Protein AF-A0AAF0V053-F1 (afdb_monomer)

pLDDT: mean 79.35, std 14.72, range [45.91, 97.0]

Solvent-accessible surface area (backbon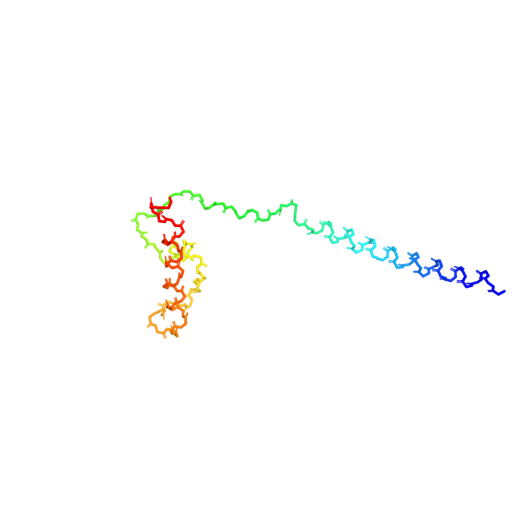e atoms only — not comparable to full-atom values): 6074 Å² total; per-residue (Å²): 123,67,70,62,55,55,52,52,53,51,52,54,51,52,54,50,52,51,53,52,50,52,52,53,50,50,56,56,70,70,48,72,95,57,80,83,70,73,75,75,80,85,80,79,82,64,98,64,91,44,71,69,56,51,26,62,74,51,71,49,89,78,60,87,88,51,82,52,68,92,76,53,62,70,75,57,58,52,49,52,52,51,34,49,51,54,52,48,66,77,64,42,89,88,113

Secondary structure (DSSP, 8-state):
-HHHHHHHHHHHHHHHHHHHHHHHHHHHHTS-SS----PPPPS---SS--HHHHHHHHT----TT-TTTTTS-HHHHHHHHHHHHHHHHHT-TT-

Foldseek 3Di:
DPPVVVVVVVVVVVVVVVVVVVVVVVVVVPPDPDDPPPPDDDDDADPDDDPVVLCVLLVHDDDPVVPVVVPDDPVVVVSSVVSVVVSCVVPPPVD

Mean predicted aligned error: 13.57 Å

Structure (mmCIF, N/CA/C/O backbone):
data_AF-A0AAF0V053-F1
#
_entry.id   AF-A0AAF0V053-F1
#
loop_
_atom_site.group_PDB
_atom_site.id
_atom_site.type_symbol
_atom_site.label_atom_id
_atom_site.label_alt_id
_atom_site.label_comp_id
_atom_site.label_asym_id
_atom_site.label_entity_id
_atom_site.label_seq_id
_atom_site.pdbx_PDB_ins_code
_atom_site.Cartn_x
_atom_site.Cartn_y
_atom_site.Cartn_z
_atom_site.occupancy
_atom_site.B_iso_or_equiv
_atom_site.auth_seq_id
_atom_site.auth_comp_id
_atom_site.auth_asym_id
_atom_site.auth_atom_id
_atom_site.pdbx_PDB_model_num
ATOM 1 N N . MET A 1 1 ? 35.298 -0.978 -45.118 1.00 60.19 1 MET A N 1
ATOM 2 C CA . MET A 1 1 ? 35.157 -1.512 -43.741 1.00 60.19 1 MET A CA 1
ATOM 3 C C . MET A 1 1 ? 34.048 -0.849 -42.911 1.00 60.19 1 MET A C 1
ATOM 5 O O . MET A 1 1 ? 33.369 -1.565 -42.196 1.00 60.19 1 MET A O 1
ATOM 9 N N . ALA A 1 2 ? 33.778 0.458 -43.029 1.00 68.00 2 ALA A N 1
ATOM 10 C CA . ALA A 1 2 ? 32.737 1.146 -42.239 1.00 68.00 2 ALA A CA 1
ATOM 11 C C . ALA A 1 2 ? 31.258 0.684 -42.414 1.00 68.00 2 ALA A C 1
ATOM 13 O O . ALA A 1 2 ? 30.538 0.679 -41.417 1.00 68.00 2 ALA A O 1
ATOM 14 N N . PRO A 1 3 ? 30.773 0.257 -43.602 1.00 76.62 3 PRO A N 1
ATOM 15 C CA . PRO A 1 3 ? 29.343 -0.041 -43.793 1.00 76.62 3 PRO A CA 1
ATOM 16 C C . PRO A 1 3 ? 28.828 -1.226 -42.964 1.00 76.62 3 PRO A C 1
ATOM 18 O O . PRO A 1 3 ? 27.698 -1.211 -42.486 1.00 76.62 3 PRO A O 1
ATOM 21 N N . GLN A 1 4 ? 29.670 -2.243 -42.759 1.00 80.81 4 GLN A N 1
ATOM 22 C CA . GLN A 1 4 ? 29.310 -3.455 -42.015 1.00 80.81 4 GLN A CA 1
ATOM 23 C C . GLN A 1 4 ? 29.194 -3.190 -40.509 1.00 80.81 4 GLN A C 1
ATOM 25 O O . GLN A 1 4 ? 28.316 -3.742 -39.850 1.00 80.81 4 GLN A O 1
ATOM 30 N N . LEU A 1 5 ? 30.032 -2.296 -39.975 1.00 87.00 5 LEU A N 1
ATOM 31 C CA . LEU A 1 5 ? 29.981 -1.890 -38.571 1.00 87.00 5 LEU A CA 1
ATOM 32 C C . LEU A 1 5 ? 28.703 -1.096 -38.269 1.00 87.00 5 LEU A C 1
ATOM 34 O O . LEU A 1 5 ? 28.024 -1.369 -37.282 1.00 87.00 5 LEU A O 1
ATOM 38 N N . VAL A 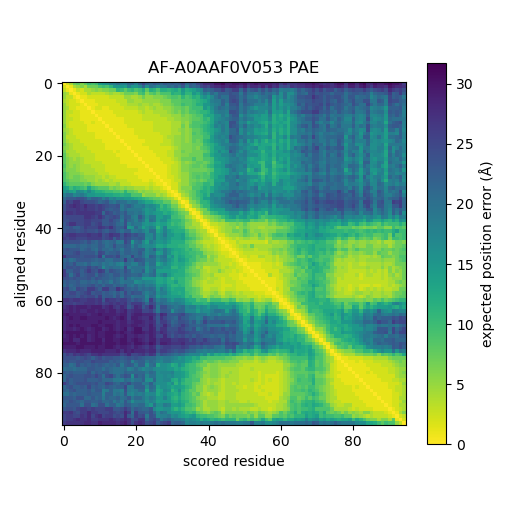1 6 ? 28.346 -0.155 -39.148 1.00 91.06 6 VAL A N 1
ATOM 39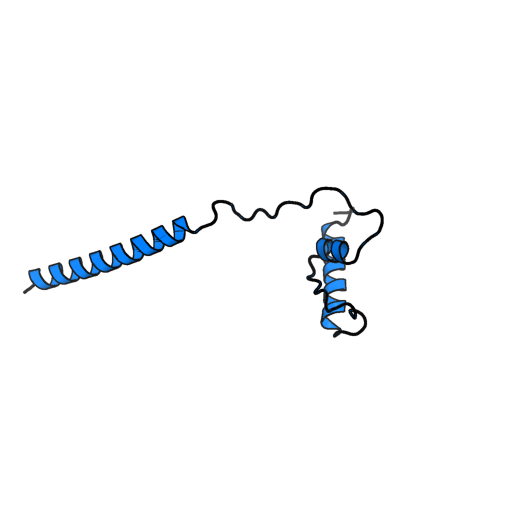 C CA . VAL A 1 6 ? 27.112 0.638 -39.022 1.00 91.06 6 VAL A CA 1
ATOM 40 C C . VAL A 1 6 ? 25.878 -0.260 -39.117 1.00 91.06 6 VAL A C 1
ATOM 42 O O . VAL A 1 6 ? 24.968 -0.137 -38.300 1.00 91.06 6 VAL A O 1
ATOM 45 N N . ALA A 1 7 ? 25.868 -1.207 -40.059 1.00 91.06 7 ALA A N 1
ATOM 46 C CA . ALA A 1 7 ? 24.785 -2.178 -40.186 1.00 91.06 7 ALA A CA 1
ATOM 47 C C . ALA A 1 7 ? 24.643 -3.056 -38.929 1.00 91.06 7 ALA A C 1
ATOM 49 O O . ALA A 1 7 ? 23.535 -3.236 -38.429 1.00 91.06 7 ALA A O 1
ATOM 50 N N . GLY A 1 8 ? 25.753 -3.550 -38.369 1.00 92.88 8 GLY A N 1
ATOM 51 C CA . GLY A 1 8 ? 25.738 -4.339 -37.134 1.00 92.88 8 GLY A CA 1
ATOM 52 C C . GLY A 1 8 ? 25.189 -3.558 -35.937 1.00 92.88 8 GLY A C 1
ATOM 53 O O . GLY A 1 8 ? 24.323 -4.053 -35.215 1.00 92.88 8 GLY A O 1
ATOM 54 N N . LEU A 1 9 ? 25.627 -2.308 -35.764 1.00 94.62 9 LEU A N 1
ATOM 55 C CA . LEU A 1 9 ? 25.135 -1.425 -34.703 1.00 94.62 9 LEU A CA 1
ATOM 56 C C . LEU A 1 9 ? 23.637 -1.132 -34.840 1.00 94.62 9 LEU A C 1
ATOM 58 O O . LEU A 1 9 ? 22.914 -1.159 -33.844 1.00 94.62 9 LEU A O 1
ATOM 62 N N . ALA A 1 10 ? 23.155 -0.913 -36.064 1.00 93.88 10 ALA A N 1
ATOM 63 C CA . ALA A 1 10 ? 21.737 -0.689 -36.325 1.00 93.88 10 ALA A CA 1
ATOM 64 C C . ALA A 1 10 ? 20.880 -1.911 -35.954 1.00 93.88 10 ALA A C 1
ATOM 66 O O . ALA A 1 10 ? 19.833 -1.761 -35.322 1.00 93.88 10 ALA A O 1
ATOM 67 N N . ILE A 1 11 ? 21.340 -3.124 -36.282 1.00 95.50 11 ILE A N 1
ATOM 68 C CA . ILE A 1 11 ? 20.637 -4.372 -35.948 1.00 95.50 11 ILE A CA 1
ATOM 69 C C . ILE A 1 11 ? 20.569 -4.566 -34.429 1.00 95.50 11 ILE A C 1
ATOM 71 O O . ILE A 1 11 ? 19.506 -4.880 -33.893 1.00 95.50 11 ILE A O 1
ATOM 75 N N . VAL A 1 12 ? 21.679 -4.331 -33.721 1.00 95.81 12 VAL A N 1
ATOM 76 C CA . VAL A 1 12 ? 21.724 -4.425 -32.253 1.00 95.81 12 VAL A CA 1
ATOM 77 C C . VAL A 1 12 ? 20.772 -3.411 -31.617 1.00 95.81 12 VAL A C 1
ATOM 79 O O . VAL A 1 12 ? 19.978 -3.778 -30.749 1.00 95.81 12 VAL A O 1
ATOM 82 N N . ALA A 1 13 ? 20.792 -2.158 -32.076 1.00 96.56 13 ALA A N 1
ATOM 83 C CA . ALA A 1 13 ? 19.904 -1.116 -31.571 1.00 96.56 13 ALA A CA 1
ATOM 84 C C . ALA A 1 13 ? 18.422 -1.466 -31.790 1.00 96.56 13 ALA A C 1
ATOM 86 O O . ALA A 1 13 ? 17.620 -1.364 -30.859 1.00 96.56 13 ALA A O 1
ATOM 87 N N . ALA A 1 14 ? 18.059 -1.948 -32.982 1.00 96.81 14 ALA A N 1
ATOM 88 C CA . ALA A 1 14 ? 16.692 -2.358 -33.302 1.00 96.81 14 ALA A CA 1
ATOM 89 C C . ALA A 1 14 ? 16.221 -3.559 -32.457 1.00 96.81 14 ALA 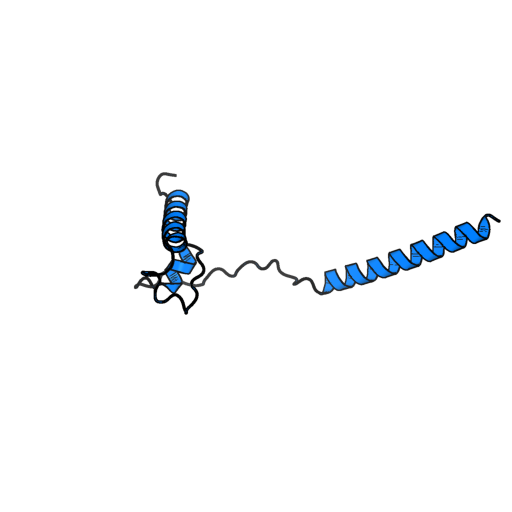A C 1
ATOM 91 O O . ALA A 1 14 ? 15.089 -3.577 -31.960 1.00 96.81 14 ALA A O 1
ATOM 92 N N . ALA A 1 15 ? 17.090 -4.550 -32.242 1.00 96.31 15 ALA A N 1
ATOM 93 C CA . ALA A 1 15 ? 16.785 -5.717 -31.416 1.00 96.31 15 ALA A CA 1
ATOM 94 C C . ALA A 1 15 ? 16.544 -5.338 -29.944 1.00 96.31 15 ALA A C 1
ATOM 96 O O . ALA A 1 15 ? 15.592 -5.809 -29.319 1.00 96.31 15 ALA A O 1
ATOM 97 N N . TYR A 1 16 ? 17.361 -4.443 -29.385 1.00 97.00 16 TYR A N 1
ATOM 98 C CA . TYR A 1 16 ? 17.160 -3.975 -28.014 1.00 97.00 16 TYR A CA 1
ATOM 99 C C . TYR A 1 16 ? 15.917 -3.095 -27.875 1.00 97.00 16 TYR A C 1
ATOM 101 O O . TYR A 1 16 ? 15.127 -3.303 -26.951 1.00 97.00 16 TYR A O 1
ATOM 109 N N . ALA A 1 17 ? 15.700 -2.160 -28.802 1.00 96.81 17 ALA A N 1
ATOM 110 C CA . ALA A 1 17 ? 14.531 -1.287 -28.784 1.00 96.81 17 ALA A CA 1
ATOM 111 C C . ALA A 1 17 ? 13.220 -2.087 -28.855 1.00 96.81 17 ALA A C 1
ATOM 113 O O . ALA A 1 17 ? 12.302 -1.840 -28.073 1.00 96.81 17 ALA A O 1
ATOM 114 N N . SER A 1 18 ? 13.149 -3.094 -29.731 1.00 95.56 18 SER A N 1
ATOM 115 C CA . SER A 1 18 ? 11.973 -3.967 -29.846 1.00 95.56 18 SER A CA 1
ATOM 116 C C . SER A 1 18 ? 11.728 -4.790 -28.578 1.00 95.56 18 SER A C 1
ATOM 118 O O . SER A 1 18 ? 10.601 -4.812 -28.077 1.00 95.56 18 SER A O 1
ATOM 120 N N . ARG A 1 19 ? 12.768 -5.402 -27.994 1.00 95.50 19 ARG A N 1
ATOM 121 C CA . ARG A 1 19 ? 12.652 -6.159 -26.736 1.00 95.50 19 ARG A CA 1
ATOM 122 C C . ARG A 1 19 ? 12.118 -5.293 -25.597 1.00 95.50 19 ARG A C 1
ATOM 124 O O . ARG A 1 19 ? 11.152 -5.680 -24.938 1.00 95.50 19 ARG A O 1
ATOM 131 N N . TYR A 1 20 ? 12.726 -4.130 -25.368 1.00 96.25 20 TYR A N 1
ATOM 132 C CA . TYR A 1 20 ? 12.304 -3.237 -24.290 1.00 96.25 20 TYR A CA 1
ATOM 133 C C . TYR A 1 20 ? 10.924 -2.630 -24.549 1.00 96.25 20 TYR A C 1
ATOM 135 O O . TYR A 1 20 ? 10.132 -2.518 -23.615 1.00 96.25 20 TYR A O 1
ATOM 143 N N . GLY A 1 21 ? 10.593 -2.318 -25.805 1.00 96.69 21 GLY A N 1
ATOM 144 C CA . GLY A 1 21 ? 9.265 -1.844 -26.190 1.00 96.69 21 GLY A CA 1
ATOM 145 C C . GLY A 1 21 ? 8.164 -2.853 -25.857 1.00 96.69 21 GLY A C 1
ATOM 146 O O . GLY A 1 21 ? 7.173 -2.497 -25.219 1.00 96.69 21 GLY A O 1
ATOM 147 N N . VAL A 1 22 ? 8.358 -4.131 -26.206 1.00 95.75 22 VAL A N 1
ATOM 148 C CA . VAL A 1 22 ? 7.387 -5.196 -25.895 1.00 95.75 22 VAL A CA 1
ATOM 149 C C . VAL A 1 22 ? 7.251 -5.404 -24.387 1.00 95.75 22 VAL A C 1
ATOM 151 O O . VAL A 1 22 ? 6.132 -5.515 -23.888 1.00 95.75 22 VAL A O 1
ATOM 154 N N . GLN A 1 23 ? 8.358 -5.409 -23.642 1.00 94.56 23 GLN A N 1
ATOM 155 C CA . GLN A 1 23 ? 8.324 -5.557 -22.184 1.00 94.56 23 GLN A CA 1
ATOM 156 C C . GLN A 1 23 ? 7.602 -4.391 -21.501 1.00 94.56 23 GLN A C 1
ATOM 158 O O . GLN A 1 23 ? 6.756 -4.613 -20.634 1.00 94.56 23 GLN A O 1
ATOM 163 N N . ALA A 1 24 ? 7.884 -3.154 -21.918 1.00 93.06 24 ALA A N 1
ATOM 164 C CA . ALA A 1 24 ? 7.207 -1.968 -21.405 1.00 93.06 24 ALA A CA 1
ATOM 165 C C . ALA A 1 24 ? 5.704 -2.003 -21.716 1.00 93.06 24 ALA A C 1
ATOM 167 O O . ALA A 1 24 ? 4.886 -1.704 -20.847 1.00 93.06 24 ALA A O 1
ATOM 168 N N . TRP A 1 25 ? 5.334 -2.432 -22.925 1.00 93.44 25 TRP A N 1
ATOM 169 C 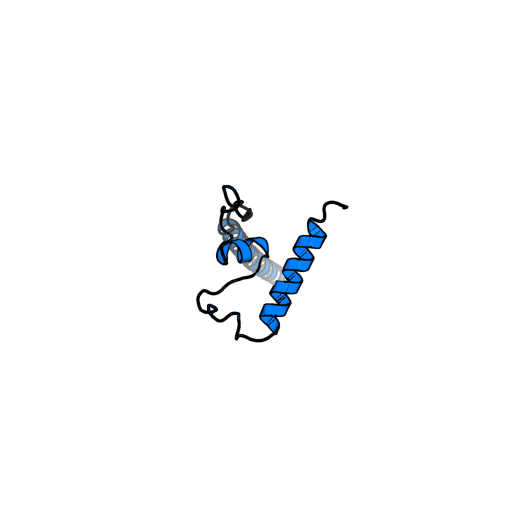CA . TRP A 1 25 ? 3.942 -2.563 -23.345 1.00 93.44 25 TRP A CA 1
ATOM 170 C C . TRP A 1 25 ? 3.183 -3.633 -22.558 1.00 93.44 25 TRP A C 1
ATOM 172 O O . TRP A 1 25 ? 2.061 -3.399 -22.108 1.00 93.44 25 TRP A O 1
ATOM 182 N N . GLN A 1 26 ? 3.798 -4.797 -22.345 1.00 92.94 26 GLN A N 1
ATOM 183 C CA . GLN A 1 26 ? 3.227 -5.845 -21.503 1.00 92.94 26 GLN A CA 1
ATOM 184 C C . GLN A 1 26 ? 3.050 -5.336 -20.075 1.00 92.94 26 GLN A C 1
ATOM 186 O O . GLN A 1 26 ? 1.934 -5.367 -19.568 1.00 92.94 26 GLN A O 1
ATOM 191 N N . ALA A 1 27 ? 4.102 -4.780 -19.466 1.00 87.75 27 ALA A N 1
ATOM 192 C CA . ALA A 1 27 ? 4.050 -4.226 -18.116 1.00 87.75 27 ALA A CA 1
ATOM 193 C C . ALA A 1 27 ? 2.984 -3.133 -17.974 1.00 87.75 27 ALA A C 1
ATOM 195 O O . ALA A 1 27 ? 2.329 -3.056 -16.941 1.00 87.75 27 ALA A O 1
ATOM 196 N N . 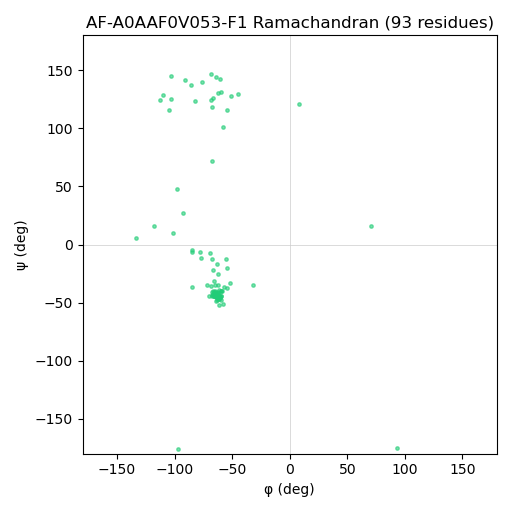PHE A 1 28 ? 2.777 -2.310 -19.003 1.00 86.75 28 PHE A N 1
ATOM 197 C CA . PHE A 1 28 ? 1.711 -1.316 -19.028 1.00 86.75 28 PHE A CA 1
ATOM 198 C C . PHE A 1 28 ? 0.319 -1.962 -19.050 1.00 86.75 28 PHE A C 1
ATOM 200 O O . PHE A 1 28 ? -0.541 -1.563 -18.272 1.00 86.75 28 PHE A O 1
ATOM 207 N N . LYS A 1 29 ? 0.110 -3.002 -19.866 1.00 87.94 29 LYS A N 1
ATOM 208 C CA . LYS A 1 29 ? -1.167 -3.732 -19.941 1.00 87.94 29 LYS A CA 1
ATOM 209 C C . LYS A 1 29 ? -1.528 -4.488 -18.663 1.00 87.94 29 LYS A C 1
ATOM 211 O O . LYS A 1 29 ? -2.712 -4.636 -18.382 1.00 87.94 29 LYS A O 1
ATOM 216 N N . VAL A 1 30 ? -0.543 -4.973 -17.900 1.00 86.19 30 VAL A N 1
ATOM 217 C CA . VAL A 1 30 ? -0.805 -5.682 -16.630 1.00 86.19 30 VAL A CA 1
ATOM 218 C C . VAL A 1 30 ? -0.979 -4.731 -15.442 1.00 86.19 30 VAL A C 1
ATOM 220 O O . VAL A 1 30 ? -1.289 -5.184 -14.339 1.00 86.19 30 VAL A O 1
ATOM 223 N N . ARG A 1 31 ? -0.783 -3.416 -15.620 1.00 74.81 31 ARG A N 1
ATOM 224 C CA . ARG A 1 31 ? -1.044 -2.459 -14.540 1.00 74.81 31 ARG A CA 1
ATOM 225 C C . ARG A 1 31 ? -2.546 -2.433 -14.255 1.00 74.81 31 ARG A C 1
ATOM 227 O O . ARG A 1 31 ? -3.326 -2.196 -15.176 1.00 74.81 31 ARG A O 1
ATOM 234 N N . PRO A 1 32 ? -2.973 -2.637 -12.997 1.00 73.94 32 PRO A N 1
ATOM 235 C CA . PRO A 1 32 ? -4.368 -2.439 -12.647 1.00 73.94 32 PRO A CA 1
ATOM 236 C C . PRO A 1 32 ? -4.761 -0.977 -12.952 1.00 73.94 32 PRO A C 1
ATOM 238 O O . PRO A 1 32 ? -4.032 -0.067 -12.552 1.00 73.94 32 PRO A O 1
ATOM 241 N N . PRO A 1 33 ? -5.888 -0.739 -13.655 1.00 68.06 33 PRO A N 1
ATOM 242 C CA . PRO A 1 33 ? -6.288 0.579 -14.172 1.00 68.06 33 PRO A CA 1
ATOM 243 C C . PRO A 1 33 ? -6.647 1.588 -13.076 1.00 68.06 33 PRO A C 1
ATOM 245 O O . PRO A 1 33 ? -6.767 2.782 -13.329 1.00 68.06 33 PRO A O 1
ATOM 248 N N . THR A 1 34 ? -6.805 1.119 -11.846 1.00 60.66 34 THR A N 1
ATOM 249 C CA . THR A 1 34 ? -7.106 1.951 -10.693 1.00 60.66 34 THR A CA 1
ATOM 250 C C . THR A 1 34 ? -5.884 1.983 -9.793 1.00 60.66 34 THR A C 1
ATOM 252 O O . THR A 1 34 ? -5.406 0.924 -9.362 1.00 60.66 34 THR A O 1
ATOM 255 N N . SER A 1 35 ? -5.438 3.185 -9.408 1.00 57.97 35 SER A N 1
ATOM 256 C CA . SER A 1 35 ? -4.798 3.329 -8.102 1.00 57.97 35 SER A CA 1
ATOM 257 C C . SER A 1 35 ? -5.680 2.556 -7.125 1.00 57.97 35 SER A C 1
ATOM 259 O O . SER A 1 35 ? -6.907 2.654 -7.182 1.00 57.97 35 SER A O 1
ATOM 261 N N . ARG A 1 36 ? -5.102 1.672 -6.311 1.00 60.59 36 ARG A N 1
ATOM 262 C CA . ARG A 1 36 ? -5.858 0.982 -5.263 1.00 60.59 36 ARG A CA 1
ATOM 263 C C . ARG A 1 36 ? -6.256 2.047 -4.231 1.00 60.59 36 ARG A C 1
ATOM 265 O O . ARG A 1 36 ? -5.679 2.110 -3.152 1.00 60.59 36 ARG A O 1
ATOM 272 N N . MET A 1 37 ? -7.197 2.926 -4.584 1.00 59.25 37 MET A N 1
ATOM 273 C CA . MET A 1 37 ? -7.950 3.743 -3.654 1.00 59.25 37 MET A CA 1
ATOM 274 C C . MET A 1 37 ? -8.612 2.722 -2.752 1.00 59.25 37 MET A C 1
ATOM 276 O O . MET A 1 37 ? -9.517 1.991 -3.160 1.00 59.25 37 MET A O 1
ATOM 280 N N . ARG A 1 38 ? -8.024 2.550 -1.567 1.00 66.31 38 ARG A N 1
ATOM 281 C CA . ARG A 1 38 ? -8.561 1.664 -0.545 1.00 66.31 38 ARG A CA 1
ATOM 282 C C . ARG A 1 38 ? -9.991 2.138 -0.346 1.00 66.31 38 ARG A C 1
ATOM 284 O O . ARG A 1 38 ? -10.190 3.292 0.021 1.00 66.31 38 ARG A O 1
ATOM 291 N N . LYS A 1 39 ? -10.964 1.283 -0.673 1.00 70.31 39 LYS A N 1
ATOM 292 C CA . LYS A 1 39 ? -12.366 1.587 -0.399 1.00 70.31 39 LYS A CA 1
ATOM 293 C C . LYS A 1 39 ? -12.455 1.991 1.069 1.00 70.31 39 LYS A C 1
ATOM 295 O O . LYS A 1 39 ? -11.919 1.282 1.927 1.00 70.31 39 LYS A O 1
ATOM 300 N N . PHE A 1 40 ? -13.058 3.144 1.333 1.00 72.94 40 PHE A N 1
ATOM 301 C CA . PHE A 1 40 ? -13.380 3.528 2.697 1.00 72.94 40 PHE A CA 1
ATOM 302 C C . PHE A 1 40 ? -14.325 2.475 3.274 1.00 72.94 40 PHE A C 1
ATOM 304 O O . PHE A 1 40 ? -15.152 1.913 2.555 1.00 72.94 40 PHE A O 1
ATOM 311 N N . TYR A 1 41 ? -14.150 2.157 4.554 1.00 78.31 41 TYR A N 1
ATOM 312 C CA . TYR A 1 41 ? -15.037 1.216 5.221 1.00 78.31 41 TYR A CA 1
ATOM 313 C C . TYR A 1 41 ? -16.415 1.858 5.344 1.00 78.31 41 TYR A C 1
ATOM 315 O O . TYR A 1 41 ? -16.540 2.965 5.862 1.00 78.31 41 TYR A O 1
ATOM 323 N N . GLU A 1 42 ? -17.429 1.174 4.828 1.00 82.31 42 GLU A N 1
ATOM 324 C CA . GLU A 1 42 ? -18.802 1.666 4.820 1.00 82.31 42 GLU A CA 1
ATOM 325 C C . GLU A 1 42 ? -19.435 1.527 6.218 1.00 82.31 42 GLU A C 1
ATOM 327 O O . GLU A 1 42 ? -19.243 0.522 6.910 1.00 82.31 42 GLU A O 1
ATOM 332 N N . GLY A 1 43 ? -20.206 2.538 6.632 1.00 86.25 43 GLY A N 1
ATOM 333 C CA . GLY A 1 43 ? -20.928 2.568 7.910 1.00 86.25 43 GLY A CA 1
ATOM 334 C C . GLY A 1 43 ? -20.178 3.238 9.072 1.00 86.25 43 GLY A C 1
ATOM 335 O O . GLY A 1 43 ? -19.114 3.825 8.906 1.00 86.25 43 GLY A O 1
ATOM 336 N N . GLY A 1 44 ? -20.771 3.181 10.269 1.00 86.31 44 GLY A N 1
ATOM 337 C CA . GLY A 1 44 ? -20.245 3.818 11.483 1.00 86.31 44 GLY A CA 1
ATOM 338 C C . GLY A 1 44 ? -19.434 2.898 12.407 1.00 86.31 44 GLY A C 1
ATOM 339 O O . GLY A 1 44 ? -19.205 1.704 12.150 1.00 86.31 44 GLY A O 1
ATOM 340 N N . PHE A 1 45 ? -19.015 3.445 13.551 1.00 85.19 45 PHE A N 1
ATOM 341 C CA . PHE A 1 45 ? -18.438 2.643 14.630 1.00 85.19 45 PHE A CA 1
ATOM 342 C C . PHE A 1 45 ? -19.472 1.660 15.189 1.00 85.19 45 PHE A C 1
ATOM 344 O O . PHE A 1 45 ? -20.667 1.936 15.233 1.00 85.19 45 PHE A O 1
ATOM 351 N N . GLN A 1 46 ? -19.010 0.463 15.569 1.00 84.88 46 GLN A N 1
ATOM 352 C CA . GLN A 1 46 ? -19.891 -0.479 16.263 1.00 84.88 46 GLN A CA 1
ATOM 353 C C . GLN A 1 46 ? -20.203 0.081 17.661 1.00 84.88 46 GLN A C 1
ATOM 355 O O . GLN A 1 46 ? -19.310 0.670 18.268 1.00 84.88 46 GLN A O 1
ATOM 360 N N . PRO A 1 47 ? -21.409 -0.163 18.206 1.00 87.31 47 PRO A N 1
ATOM 361 C CA . PRO A 1 47 ? -21.767 0.276 19.558 1.00 87.31 47 PRO A CA 1
ATOM 362 C C . PRO A 1 47 ? -20.882 -0.369 20.635 1.00 87.31 47 PRO A C 1
ATOM 364 O O . PRO A 1 47 ? -20.679 0.198 21.703 1.00 87.31 47 PRO A O 1
ATOM 367 N N . LYS A 1 48 ? -20.318 -1.547 20.342 1.00 88.50 48 LYS A N 1
ATOM 368 C CA . LYS A 1 48 ? -19.304 -2.210 21.159 1.00 88.50 48 LYS A CA 1
ATOM 369 C C . LYS A 1 48 ? -17.980 -2.238 20.398 1.00 88.50 48 LYS A C 1
ATOM 371 O O . LYS A 1 48 ? -17.918 -2.754 19.283 1.00 88.50 48 LYS A O 1
ATOM 376 N N . MET A 1 49 ? -16.924 -1.707 21.009 1.00 83.44 49 MET A N 1
ATOM 377 C CA . MET A 1 49 ? -15.584 -1.683 20.420 1.00 83.44 49 MET A CA 1
ATOM 378 C C . MET A 1 49 ? -15.024 -3.111 20.309 1.00 83.44 49 MET A C 1
ATOM 380 O O . MET A 1 49 ? -14.872 -3.806 21.315 1.00 83.44 49 MET A O 1
ATOM 384 N N . SER A 1 50 ? -14.737 -3.567 19.088 1.00 85.44 50 SER A N 1
ATOM 385 C CA . SER A 1 50 ? -14.156 -4.888 18.819 1.00 85.44 50 SER A CA 1
ATOM 386 C C . SER A 1 50 ? -12.665 -4.774 18.509 1.00 85.44 50 SER A C 1
ATOM 388 O O . SER A 1 50 ? -12.238 -3.827 17.853 1.00 85.44 50 SER A O 1
ATOM 390 N N . ARG A 1 51 ? -11.864 -5.767 18.926 1.00 78.50 51 ARG A N 1
ATOM 391 C CA . ARG A 1 51 ? -10.400 -5.770 18.713 1.00 78.50 51 ARG A CA 1
ATOM 392 C C . ARG A 1 51 ? -10.022 -5.582 17.241 1.00 78.50 51 ARG A C 1
ATOM 394 O O . ARG A 1 51 ? -9.079 -4.865 16.934 1.00 78.50 51 ARG A O 1
ATOM 401 N N . MET A 1 52 ? -10.805 -6.168 16.335 1.00 78.94 52 MET A N 1
ATOM 402 C CA . MET A 1 52 ? -10.616 -6.030 14.890 1.00 78.94 52 MET A CA 1
ATOM 403 C C . MET A 1 52 ? -10.847 -4.592 14.405 1.00 78.94 52 MET A C 1
ATOM 405 O O . MET A 1 52 ? -10.046 -4.078 13.627 1.00 78.94 52 MET A O 1
ATOM 409 N N . LYS A 1 53 ? -11.906 -3.917 14.878 1.00 82.50 53 LYS A N 1
ATOM 410 C CA . LYS A 1 53 ? -12.136 -2.504 14.547 1.00 82.50 53 LYS A CA 1
ATOM 411 C C . LYS A 1 53 ? -11.076 -1.601 15.171 1.00 82.50 53 LYS A C 1
ATOM 413 O O . LYS A 1 53 ? -10.587 -0.713 14.487 1.00 82.50 53 LYS A O 1
ATOM 418 N N . THR A 1 54 ? -10.671 -1.842 16.417 1.00 85.75 54 THR A N 1
ATOM 419 C CA . THR A 1 54 ? -9.586 -1.082 17.057 1.00 85.75 54 THR A CA 1
ATOM 420 C C . THR A 1 54 ? -8.281 -1.211 16.281 1.00 85.75 54 THR A C 1
ATOM 422 O O . THR A 1 54 ? -7.629 -0.206 16.021 1.00 85.75 54 THR A O 1
ATOM 425 N N . ALA A 1 55 ? -7.931 -2.424 15.848 1.00 83.12 55 ALA A N 1
ATOM 426 C CA . ALA A 1 55 ? -6.748 -2.658 15.029 1.00 83.12 55 ALA A CA 1
ATOM 427 C C . ALA A 1 55 ? -6.806 -1.868 13.714 1.00 83.12 55 ALA A C 1
ATOM 429 O O . ALA A 1 55 ? -5.819 -1.266 13.299 1.00 83.12 55 ALA A O 1
ATOM 430 N N . LEU A 1 56 ? -7.991 -1.800 13.103 1.00 83.56 56 LEU A N 1
ATOM 431 C CA . LEU A 1 56 ? -8.206 -1.026 11.892 1.00 83.56 56 LEU A CA 1
ATOM 432 C C . LEU A 1 56 ? -8.054 0.490 12.108 1.00 83.56 56 LEU A C 1
ATOM 434 O O . LEU A 1 56 ? -7.456 1.153 11.265 1.00 83.56 56 LEU A O 1
ATOM 438 N N . ILE A 1 57 ? -8.567 1.019 13.221 1.00 86.06 57 ILE A N 1
ATOM 439 C CA . ILE A 1 57 ? -8.468 2.444 13.589 1.00 86.06 57 ILE A CA 1
ATOM 440 C C . ILE A 1 57 ? -7.018 2.829 13.901 1.00 86.06 57 ILE A C 1
ATOM 442 O O . ILE A 1 57 ? -6.546 3.862 13.444 1.00 86.06 57 ILE A O 1
ATOM 446 N N . LEU A 1 58 ? -6.305 1.985 14.652 1.00 86.81 58 LEU A N 1
ATOM 447 C CA . LEU A 1 58 ? -4.902 2.201 15.015 1.00 86.81 58 LEU A CA 1
ATOM 448 C C . LEU A 1 58 ? -3.928 1.882 13.866 1.00 86.81 58 LEU A C 1
ATOM 450 O O . LEU A 1 58 ? -2.745 2.183 13.965 1.00 86.81 58 LEU A O 1
ATOM 454 N N . GLY A 1 59 ? -4.392 1.246 12.785 1.00 81.06 59 GLY A N 1
ATOM 455 C CA . GLY A 1 59 ? -3.543 0.834 11.663 1.00 81.06 59 GLY A CA 1
ATOM 456 C C . GLY A 1 59 ? -2.591 -0.329 11.977 1.00 81.06 59 GLY A C 1
ATOM 457 O O . GLY A 1 59 ? -1.654 -0.571 11.215 1.00 81.06 59 GLY A O 1
ATOM 458 N N . VAL A 1 60 ? -2.827 -1.067 13.065 1.00 81.56 60 VAL A N 1
ATOM 459 C CA . VAL A 1 60 ? -2.001 -2.209 13.483 1.00 81.56 60 VAL A CA 1
ATOM 460 C C . VAL A 1 60 ? -2.531 -3.509 12.874 1.00 81.56 60 VAL A C 1
ATOM 462 O O . VAL A 1 60 ? -3.740 -3.721 12.752 1.00 81.56 60 VAL A O 1
ATOM 465 N N . ARG A 1 61 ? -1.631 -4.404 12.455 1.00 71.38 61 ARG A N 1
ATOM 466 C CA . ARG A 1 61 ? -2.013 -5.731 11.948 1.00 71.38 61 ARG A CA 1
ATOM 467 C C . ARG A 1 61 ? -2.230 -6.663 13.132 1.00 71.38 61 ARG A C 1
ATOM 469 O O . ARG A 1 61 ? -1.321 -6.847 13.923 1.00 71.38 61 ARG A O 1
ATOM 476 N N . PHE A 1 62 ? -3.415 -7.256 13.219 1.00 62.69 62 PHE A N 1
ATOM 477 C CA . PHE A 1 62 ? -3.725 -8.280 14.213 1.00 62.69 62 PHE A CA 1
ATOM 478 C C . PHE A 1 62 ? -3.731 -9.637 13.510 1.00 62.69 62 PHE A C 1
ATOM 480 O O . PHE A 1 62 ? -4.560 -9.847 12.618 1.00 62.69 62 PHE A O 1
ATOM 487 N N . HIS A 1 63 ? -2.818 -10.547 13.853 1.00 57.94 63 HIS A N 1
ATOM 488 C CA . HIS A 1 63 ? -2.920 -11.922 13.380 1.00 57.94 63 HIS A CA 1
ATOM 489 C C . HIS A 1 63 ? -3.819 -12.699 14.347 1.00 57.94 63 HIS A C 1
ATOM 491 O O . HIS A 1 63 ? -3.747 -12.554 15.564 1.00 57.94 63 HIS A O 1
ATOM 497 N N . TYR A 1 64 ? -4.721 -13.525 13.817 1.00 51.53 64 TYR A N 1
ATOM 498 C CA . TYR A 1 64 ? -5.696 -14.257 14.635 1.00 51.53 64 TYR A CA 1
ATOM 499 C C . TYR A 1 64 ? -5.029 -15.253 15.611 1.00 51.53 64 TYR A C 1
ATOM 501 O O . TYR A 1 64 ? -5.638 -15.649 16.597 1.00 51.53 64 TYR A O 1
ATOM 509 N N . THR A 1 65 ? -3.754 -15.606 15.401 1.00 52.00 65 THR A N 1
ATOM 510 C CA . THR A 1 65 ? -2.963 -16.412 16.350 1.00 52.00 65 THR A CA 1
ATOM 511 C C . THR A 1 65 ? -2.436 -15.627 17.559 1.00 52.00 65 THR A C 1
ATOM 513 O O . THR A 1 65 ? -1.886 -16.235 18.472 1.00 52.00 65 THR A O 1
ATOM 516 N N . ASP A 1 66 ? -2.605 -14.301 17.600 1.00 52.97 66 ASP A N 1
ATOM 517 C CA . ASP A 1 66 ? -2.102 -13.414 18.663 1.00 52.97 66 ASP A CA 1
ATOM 518 C C . ASP A 1 66 ? -3.136 -13.188 19.778 1.00 52.97 66 ASP A C 1
ATOM 520 O O . ASP A 1 66 ? -3.139 -12.169 20.467 1.00 52.97 66 ASP A O 1
ATOM 524 N N . ILE A 1 67 ? -4.042 -14.148 19.998 1.00 55.12 67 ILE A N 1
ATOM 525 C CA . ILE A 1 67 ? -5.061 -14.091 21.066 1.00 55.12 67 ILE A CA 1
ATOM 526 C C . ILE A 1 67 ? -4.428 -13.852 22.458 1.00 55.12 67 ILE A C 1
ATOM 528 O O . ILE A 1 67 ? -5.092 -13.313 23.344 1.00 55.12 67 ILE A O 1
ATOM 532 N N . ASN A 1 68 ? -3.128 -14.134 22.608 1.00 51.19 68 ASN A N 1
ATOM 533 C CA . ASN A 1 68 ? -2.292 -13.817 23.768 1.00 51.19 68 ASN A CA 1
ATOM 534 C C . ASN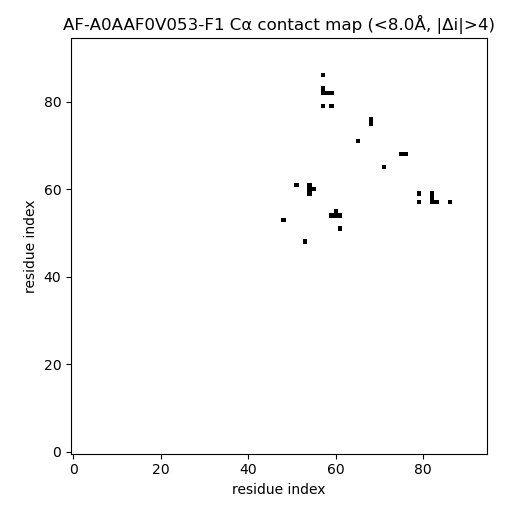 A 1 68 ? -1.436 -12.538 23.606 1.00 51.19 68 ASN A C 1
ATOM 536 O O . ASN A 1 68 ? -0.262 -12.520 23.966 1.00 51.19 68 ASN A O 1
ATOM 540 N N . ILE A 1 69 ? -2.026 -11.432 23.145 1.00 53.50 69 ILE A N 1
ATOM 541 C CA . ILE A 1 69 ? -1.422 -10.078 23.201 1.00 53.50 69 ILE A CA 1
ATOM 542 C C . ILE A 1 69 ? -0.997 -9.622 24.612 1.00 53.50 69 ILE A C 1
ATOM 544 O O . ILE A 1 69 ? -0.268 -8.648 24.739 1.00 53.50 69 ILE A O 1
ATOM 548 N N . PHE A 1 70 ? -1.416 -10.314 25.677 1.00 49.66 70 PHE A N 1
ATOM 549 C CA . PHE A 1 70 ? -0.924 -10.069 27.040 1.00 49.66 70 PHE A CA 1
ATOM 550 C C . PHE A 1 70 ? 0.393 -10.802 27.376 1.00 49.66 70 PHE A C 1
ATOM 552 O O . PHE A 1 70 ? 0.937 -10.566 28.447 1.00 49.66 70 PHE A O 1
ATOM 559 N N . ASN A 1 71 ? 0.908 -11.674 26.495 1.00 45.91 71 ASN A N 1
ATOM 560 C CA . ASN A 1 71 ? 2.110 -12.493 26.735 1.00 45.91 71 ASN A CA 1
ATOM 561 C C . ASN A 1 71 ? 3.122 -12.509 25.567 1.00 45.91 71 ASN A C 1
ATOM 563 O O . ASN A 1 71 ? 4.095 -13.260 25.625 1.00 45.91 71 ASN A O 1
ATOM 567 N N . ARG A 1 72 ? 2.920 -11.723 24.498 1.00 48.81 72 ARG A N 1
ATOM 568 C CA . ARG A 1 72 ? 3.901 -11.582 23.407 1.00 48.81 72 ARG A CA 1
ATOM 569 C C . ARG A 1 72 ? 4.645 -10.258 23.543 1.00 48.81 72 ARG A C 1
ATOM 571 O O . ARG A 1 72 ? 4.012 -9.221 23.678 1.00 48.81 72 ARG A O 1
ATOM 578 N N . GLU A 1 73 ? 5.972 -10.387 23.573 1.00 50.53 73 GLU A N 1
ATOM 579 C CA . GLU A 1 73 ? 7.043 -9.385 23.494 1.00 50.53 73 GLU A CA 1
ATOM 580 C C . GLU A 1 73 ? 6.607 -7.911 23.540 1.00 50.53 73 GLU A C 1
ATOM 582 O O . GLU A 1 73 ? 5.902 -7.421 22.660 1.00 50.53 73 GLU A O 1
ATOM 587 N N . SER A 1 74 ? 7.125 -7.196 24.544 1.00 51.56 74 SER A N 1
ATOM 588 C CA . SER A 1 74 ? 7.020 -5.745 24.794 1.00 51.56 74 SER A CA 1
ATOM 589 C C . SER A 1 74 ? 6.928 -4.860 23.543 1.00 51.56 74 SER A C 1
ATOM 591 O O . SER A 1 74 ? 6.163 -3.899 23.518 1.00 51.56 74 SER A O 1
ATOM 593 N N . THR A 1 75 ? 7.619 -5.239 22.470 1.00 54.88 75 THR A N 1
ATOM 594 C CA . THR A 1 75 ? 7.602 -4.605 21.150 1.00 54.88 75 THR A CA 1
ATOM 595 C C . THR A 1 75 ? 6.206 -4.400 20.546 1.00 54.88 75 THR A C 1
ATOM 597 O O . THR A 1 75 ? 6.005 -3.430 19.817 1.00 54.88 75 THR A O 1
ATOM 600 N N . GLU A 1 76 ? 5.230 -5.280 20.794 1.00 68.06 76 GLU A N 1
ATOM 601 C CA . GLU A 1 76 ? 3.877 -5.125 20.233 1.00 68.06 76 GLU A CA 1
ATOM 602 C C . GLU A 1 76 ? 2.979 -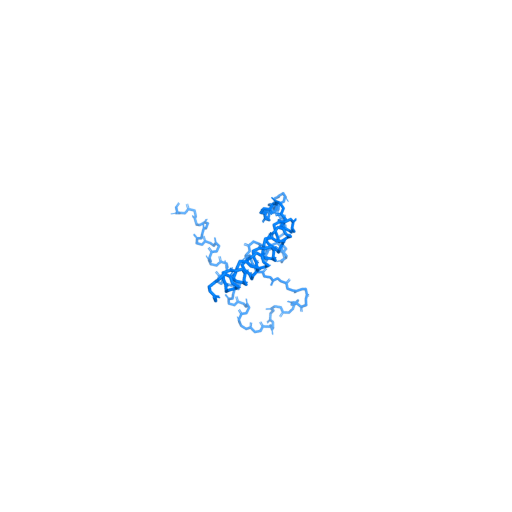4.215 21.079 1.00 68.06 76 GLU A C 1
ATOM 604 O O . GLU A 1 76 ? 2.219 -3.416 20.528 1.00 68.06 76 GLU A O 1
ATOM 609 N N . ALA A 1 77 ? 3.102 -4.271 22.408 1.00 73.56 77 ALA A N 1
ATOM 610 C CA . ALA A 1 77 ? 2.365 -3.390 23.314 1.00 73.56 77 ALA A CA 1
ATOM 611 C C . ALA A 1 77 ? 2.812 -1.925 23.168 1.00 73.56 77 ALA A C 1
ATOM 613 O O . ALA A 1 77 ? 1.972 -1.021 23.117 1.00 73.56 77 ALA A O 1
ATOM 614 N N . ASP A 1 78 ? 4.118 -1.700 23.014 1.00 79.06 78 ASP A N 1
ATOM 615 C CA . ASP A 1 78 ? 4.683 -0.368 22.790 1.00 79.06 78 ASP A CA 1
ATOM 616 C C . ASP A 1 78 ? 4.213 0.224 21.453 1.00 79.06 78 ASP A C 1
ATOM 618 O O . ASP A 1 78 ? 3.796 1.382 21.403 1.00 79.06 78 ASP A O 1
ATOM 622 N N . ARG A 1 79 ? 4.139 -0.590 20.389 1.00 77.69 79 ARG A N 1
ATOM 623 C CA . ARG A 1 79 ? 3.579 -0.176 19.087 1.00 77.69 79 ARG A CA 1
ATOM 624 C C . ARG A 1 79 ? 2.110 0.221 19.170 1.00 77.69 79 ARG A C 1
ATOM 626 O O . ARG A 1 79 ? 1.694 1.169 18.510 1.00 77.69 79 ARG A O 1
ATOM 633 N N . VAL A 1 80 ? 1.310 -0.492 19.964 1.00 82.38 80 VAL A N 1
ATOM 634 C CA . VAL A 1 80 ? -0.104 -0.140 20.173 1.00 82.38 80 VAL A CA 1
ATOM 635 C C . VAL A 1 80 ? -0.222 1.192 20.913 1.00 82.38 80 VAL A C 1
ATOM 637 O O . VAL A 1 80 ? -1.044 2.027 20.532 1.00 82.38 80 VAL A O 1
ATOM 640 N N . ARG A 1 81 ? 0.609 1.420 21.939 1.00 84.31 81 ARG A N 1
ATOM 641 C CA . ARG A 1 81 ? 0.645 2.684 22.689 1.00 84.31 81 ARG A CA 1
ATOM 642 C C . ARG A 1 81 ? 1.050 3.855 21.797 1.00 84.31 81 ARG A C 1
ATOM 644 O O . ARG A 1 81 ? 0.384 4.887 21.818 1.00 84.31 81 ARG A O 1
ATOM 651 N N . GLU A 1 82 ? 2.099 3.684 21.003 1.00 85.75 82 GLU A N 1
ATOM 652 C CA . GLU A 1 82 ? 2.588 4.699 20.071 1.00 85.75 82 GLU A CA 1
ATOM 653 C C . GLU A 1 82 ? 1.543 5.021 18.995 1.00 85.75 82 GLU A C 1
ATOM 655 O O . GLU A 1 82 ? 1.206 6.185 18.783 1.00 85.75 82 GLU A O 1
ATOM 660 N N . ALA A 1 83 ? 0.945 3.999 18.375 1.00 86.44 83 ALA A N 1
ATOM 661 C CA . ALA A 1 83 ? -0.130 4.187 17.404 1.00 86.44 83 ALA A CA 1
ATOM 662 C C . ALA A 1 83 ? -1.328 4.927 18.017 1.00 86.44 83 ALA A C 1
ATOM 664 O O . ALA A 1 83 ? -1.905 5.809 17.384 1.00 86.44 83 ALA A O 1
ATOM 665 N N . HIS A 1 84 ? -1.684 4.612 19.265 1.00 88.06 84 HIS A N 1
ATOM 666 C CA . HIS A 1 84 ? -2.751 5.306 19.977 1.00 88.06 84 HIS A CA 1
ATOM 667 C C . HIS A 1 84 ? -2.424 6.784 20.223 1.00 88.06 84 HIS A C 1
ATOM 669 O O . HIS A 1 84 ? -3.266 7.640 19.951 1.00 88.06 84 HIS A O 1
ATOM 675 N N . MET A 1 85 ? -1.204 7.095 20.673 1.00 90.88 85 MET A N 1
ATOM 676 C CA . MET A 1 85 ? -0.748 8.477 20.863 1.00 90.88 85 MET A CA 1
ATOM 677 C C . MET A 1 85 ? -0.769 9.263 19.552 1.00 90.88 85 MET A C 1
ATOM 679 O O . MET A 1 85 ? -1.316 10.362 19.506 1.00 90.88 85 MET A O 1
ATOM 683 N N . ASN A 1 86 ? -0.259 8.672 18.472 1.00 89.38 86 ASN A N 1
ATOM 684 C CA . ASN A 1 86 ? -0.246 9.294 17.151 1.00 89.38 86 ASN A CA 1
ATOM 685 C C . ASN A 1 86 ? -1.660 9.614 16.652 1.00 89.38 86 ASN A C 1
ATOM 687 O O . ASN A 1 86 ? -1.892 10.686 16.095 1.00 89.38 86 ASN A O 1
ATOM 691 N N . VAL A 1 87 ? -2.623 8.716 16.887 1.00 89.25 87 VAL A N 1
ATOM 692 C CA . VAL A 1 87 ? -4.031 8.948 16.536 1.00 89.25 87 VAL A CA 1
ATOM 693 C C . VAL A 1 87 ? -4.628 10.094 17.349 1.00 89.25 87 VAL A C 1
ATOM 695 O O . VAL A 1 87 ? -5.351 10.909 16.781 1.00 89.25 87 VAL A O 1
ATOM 698 N N . ILE A 1 88 ? -4.331 10.188 18.647 1.00 90.88 88 ILE A N 1
ATOM 699 C CA . ILE A 1 88 ? -4.839 11.278 19.493 1.00 90.88 88 ILE A CA 1
ATOM 700 C C . ILE A 1 88 ? -4.286 12.622 19.028 1.00 90.88 88 ILE A C 1
ATOM 702 O O . ILE A 1 88 ? -5.058 13.552 18.831 1.00 90.88 88 ILE A O 1
ATOM 706 N N . VAL A 1 89 ? -2.971 12.716 18.815 1.00 91.25 89 VAL A N 1
ATOM 707 C CA . VAL A 1 89 ? -2.318 13.961 18.383 1.00 91.25 89 VAL A CA 1
ATOM 708 C C . VAL A 1 89 ? -2.857 14.412 17.028 1.00 91.25 89 VAL A C 1
ATOM 710 O O . VAL A 1 89 ? -3.179 15.582 16.855 1.00 91.25 89 VAL A O 1
ATOM 713 N N . ALA A 1 90 ? -3.019 13.482 16.084 1.00 89.31 90 ALA A N 1
ATOM 714 C CA . ALA A 1 90 ? -3.531 13.799 14.754 1.00 89.31 90 ALA A CA 1
ATOM 715 C C . ALA A 1 90 ? -5.003 14.254 14.741 1.00 89.31 90 ALA A C 1
ATOM 717 O O . 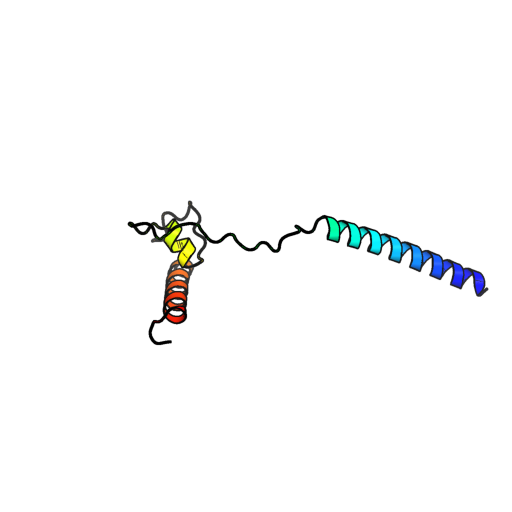ALA A 1 90 ? -5.423 14.890 13.780 1.00 89.31 90 ALA A O 1
ATOM 718 N N . ASN A 1 91 ? -5.788 13.910 15.768 1.00 88.12 91 ASN A N 1
ATOM 719 C CA . ASN A 1 91 ? -7.216 14.233 15.859 1.00 88.12 91 ASN A CA 1
ATOM 720 C C . ASN A 1 91 ? -7.546 15.143 17.058 1.00 88.12 91 ASN A C 1
ATOM 722 O O . ASN A 1 91 ? -8.711 15.212 17.456 1.00 88.12 91 ASN A O 1
ATOM 726 N N . HIS A 1 92 ? -6.551 15.795 17.675 1.00 90.06 92 HIS A N 1
ATOM 727 C CA . HIS A 1 92 ? -6.776 16.609 18.872 1.00 90.06 92 HIS A CA 1
ATOM 728 C C . HIS A 1 92 ? -7.729 17.774 18.542 1.00 90.06 92 HIS A C 1
ATOM 730 O O . HIS A 1 92 ? -7.477 18.488 17.574 1.00 90.06 92 HIS A O 1
ATOM 736 N N . PRO A 1 93 ? -8.798 18.009 19.327 1.00 87.38 93 PRO A N 1
ATOM 737 C CA . PRO A 1 93 ? -9.806 19.038 19.030 1.00 87.38 93 PRO A CA 1
ATOM 738 C C . PRO A 1 93 ? -9.311 20.486 19.181 1.00 87.38 93 PRO A C 1
ATOM 740 O O . PRO A 1 93 ? -10.034 21.408 18.821 1.00 87.38 93 PRO A O 1
ATOM 743 N N . ASP A 1 94 ? -8.096 20.668 19.700 1.00 85.38 94 ASP A N 1
ATOM 744 C CA . ASP A 1 94 ? -7.461 21.975 19.938 1.00 85.38 94 ASP A CA 1
ATOM 745 C C . ASP A 1 94 ? -6.429 22.330 18.845 1.00 85.38 94 ASP A C 1
ATOM 747 O O . ASP A 1 94 ? -5.634 23.252 19.026 1.00 85.38 94 ASP A O 1
ATOM 751 N N . ALA A 1 95 ? -6.392 21.556 17.752 1.00 57.03 95 ALA A N 1
ATOM 752 C CA . ALA A 1 95 ? -5.537 21.789 16.586 1.00 57.03 95 ALA A CA 1
ATOM 753 C C . ALA A 1 95 ? -6.177 22.746 15.567 1.00 57.03 95 ALA A C 1
ATOM 755 O O . ALA A 1 95 ? -7.423 22.738 15.435 1.00 57.03 95 ALA A O 1
#

Sequence (95 aa):
MAPQLVAGLAIVAAAYASRYGVQAWQAFKVRPPTSRMRKFYEGGFQPKMSRMKTALILGVRFHYTDINIFNRESTEADRVREAHMNVIVANHPDA

Nearest PDB structures (foldseek):
  8ro2-assembly1_L  TM=2.760E-01  e=8.041E+00  Homo sapiens

InterPro domains:
  IPR036869 Chaperone J-domain superfamily [G3DSA:1.10.287.110] (39-95)

Organism: Solanum verrucosum (NCBI:txid315347)

Radius of gyration: 27.27 Å; Cα contacts (8 Å, |Δi|>4): 16; chains: 1; bounding box: 57×38×71 Å